Protein AF-A0A2K1KC56-F1 (afdb_monomer_lite)

Organism: Physcomitrium patens (NCBI:txid3218)

Sequence (144 aa):
MMARLNLDMQEIKSLWIWIIEACGFIEFYLYDIFIETTKHRSDCIEFHKIDIKSNTCLEDFIKVFDLIIKLVVIDMLSDYNTCPLNIIYNNFVDALLSYLYSMKNNETPCICDLIYKQRWSYACTKQLIERLIFVSKLENKIEI

Structure (mmCIF, N/CA/C/O backbone):
data_AF-A0A2K1KC56-F1
#
_entry.id   AF-A0A2K1KC56-F1
#
loop_
_atom_site.group_PDB
_atom_site.id
_atom_site.type_symbol
_atom_site.label_atom_id
_atom_site.label_alt_id
_atom_site.label_comp_id
_atom_site.label_asym_id
_atom_site.label_entity_id
_atom_site.label_seq_id
_atom_site.pdbx_PDB_ins_code
_atom_site.Cartn_x
_atom_site.Cartn_y
_atom_site.Cartn_z
_atom_site.occupancy
_atom_site.B_iso_or_equiv
_atom_site.auth_seq_id
_atom_site.auth_comp_id
_atom_site.auth_asym_id
_atom_site.auth_atom_id
_atom_site.pdbx_PDB_model_num
ATOM 1 N N . MET A 1 1 ? -2.208 -4.250 33.684 1.00 51.41 1 MET A N 1
ATOM 2 C CA . MET A 1 1 ? -1.776 -4.058 32.283 1.00 51.41 1 MET A CA 1
ATOM 3 C C . MET A 1 1 ? -2.091 -2.613 31.924 1.00 51.41 1 MET A C 1
ATOM 5 O O . MET A 1 1 ? -3.256 -2.253 32.012 1.00 51.41 1 MET A O 1
ATOM 9 N N . MET A 1 2 ? -1.088 -1.761 31.681 1.00 55.22 2 MET A N 1
ATOM 10 C CA . MET A 1 2 ? -1.330 -0.347 31.342 1.00 55.22 2 MET A CA 1
ATOM 11 C C . MET A 1 2 ? -2.056 -0.254 29.993 1.00 55.22 2 MET A C 1
ATOM 13 O O . MET A 1 2 ? -1.710 -0.980 29.060 1.00 55.22 2 MET A O 1
ATOM 17 N N . ALA A 1 3 ? -3.072 0.605 29.897 1.00 65.69 3 ALA A N 1
ATOM 18 C CA . ALA A 1 3 ? -3.744 0.876 28.632 1.00 65.69 3 ALA A CA 1
ATOM 19 C C . ALA A 1 3 ? -2.736 1.507 27.658 1.00 65.69 3 ALA A C 1
ATOM 21 O O . ALA A 1 3 ? -2.066 2.477 28.010 1.00 65.69 3 ALA A O 1
ATOM 22 N N . ARG A 1 4 ? -2.594 0.940 26.451 1.00 70.88 4 ARG A N 1
ATOM 23 C CA . ARG A 1 4 ? -1.811 1.573 25.381 1.00 70.88 4 ARG A CA 1
ATOM 24 C C . ARG A 1 4 ? -2.626 2.741 24.830 1.00 70.88 4 ARG A C 1
ATOM 26 O O . ARG A 1 4 ? -3.741 2.529 24.347 1.00 70.88 4 ARG A O 1
ATOM 33 N N . LEU A 1 5 ? -2.068 3.940 24.950 1.00 82.31 5 LEU A N 1
ATOM 34 C CA . LEU A 1 5 ? -2.664 5.181 24.473 1.00 82.31 5 LEU A CA 1
ATOM 35 C C . LEU A 1 5 ? -2.004 5.607 23.156 1.00 82.31 5 LEU A C 1
ATOM 37 O O . LEU A 1 5 ? -0.831 5.304 22.931 1.00 82.31 5 LEU A O 1
ATOM 41 N N . ASN A 1 6 ? -2.755 6.284 22.291 1.00 84.50 6 ASN A N 1
ATOM 42 C CA . ASN A 1 6 ? -2.217 6.958 21.113 1.00 84.50 6 ASN A CA 1
ATOM 43 C C . ASN A 1 6 ? -1.474 8.251 21.519 1.00 84.50 6 ASN A C 1
ATOM 45 O O . ASN A 1 6 ? -1.386 8.590 22.701 1.00 84.50 6 ASN A O 1
ATOM 49 N N . LEU A 1 7 ? -0.937 8.980 20.534 1.00 85.56 7 LEU A N 1
ATOM 50 C CA . LEU A 1 7 ? -0.243 10.255 20.769 1.00 85.56 7 LEU A CA 1
ATOM 51 C C . LEU A 1 7 ? -1.153 11.326 21.402 1.00 85.56 7 LEU A C 1
ATOM 53 O O . LEU A 1 7 ? -0.658 12.189 22.123 1.00 85.56 7 LEU A O 1
ATOM 57 N N . ASP A 1 8 ? -2.469 11.214 21.215 1.00 89.06 8 ASP A N 1
ATOM 58 C CA . ASP A 1 8 ? -3.486 12.095 21.802 1.00 89.06 8 ASP A CA 1
ATOM 59 C C . ASP A 1 8 ? -3.967 11.630 23.187 1.00 89.06 8 ASP A C 1
ATOM 61 O O . ASP A 1 8 ? -4.971 12.124 23.702 1.00 89.06 8 ASP A O 1
ATOM 65 N N . MET A 1 9 ? -3.271 10.669 23.805 1.00 85.44 9 MET A N 1
ATOM 66 C CA . MET A 1 9 ? -3.589 10.113 25.126 1.00 85.44 9 MET A CA 1
ATOM 67 C C . MET A 1 9 ? -4.954 9.400 25.204 1.00 85.44 9 MET A C 1
ATOM 69 O O . MET A 1 9 ? -5.491 9.190 26.292 1.00 85.44 9 MET A O 1
ATOM 73 N N . GLN A 1 10 ? -5.511 8.988 24.065 1.00 86.38 10 GLN A N 1
ATOM 74 C CA . GLN A 1 10 ? -6.732 8.191 23.960 1.00 86.38 10 GLN A CA 1
ATOM 75 C C . GLN A 1 10 ? -6.408 6.703 23.847 1.00 86.38 10 GLN A C 1
ATOM 77 O O . GLN A 1 10 ? -5.375 6.311 23.307 1.00 86.38 10 GLN A O 1
ATOM 82 N N . GLU A 1 11 ? -7.297 5.843 24.337 1.00 85.31 11 GLU A N 1
ATOM 83 C CA . GLU A 1 11 ? -7.092 4.399 24.245 1.00 85.31 11 GLU A CA 1
ATOM 84 C C . GLU A 1 11 ? -7.147 3.909 22.791 1.00 85.31 11 GLU A C 1
ATOM 86 O O . GLU A 1 11 ? -8.088 4.202 22.052 1.00 85.31 11 GLU A O 1
ATOM 91 N N . ILE A 1 12 ? -6.143 3.122 22.388 1.00 80.69 12 ILE A N 1
ATOM 92 C CA . ILE A 1 12 ? -6.082 2.547 21.041 1.00 80.69 12 ILE A CA 1
ATOM 93 C C . ILE A 1 12 ? -7.127 1.433 20.921 1.00 80.69 12 ILE A C 1
ATOM 95 O O . ILE A 1 12 ? -7.051 0.415 21.625 1.00 80.69 12 ILE A O 1
ATOM 99 N N . LYS A 1 13 ? -8.089 1.623 20.011 1.00 81.12 13 LYS A N 1
ATOM 100 C CA . LYS A 1 13 ? -9.077 0.608 19.626 1.00 81.12 13 LYS A CA 1
ATOM 101 C C . LYS A 1 13 ? -8.433 -0.457 18.738 1.00 81.12 13 LYS A C 1
ATOM 103 O O . LYS A 1 13 ? -7.562 -0.150 17.929 1.00 81.12 13 LYS A O 1
ATOM 108 N N . SER A 1 14 ? -8.879 -1.704 18.883 1.00 81.06 14 SER A N 1
ATOM 109 C CA . SER A 1 14 ? -8.515 -2.757 17.933 1.00 81.06 14 SER A CA 1
ATOM 110 C C . SER A 1 14 ? -9.273 -2.530 16.626 1.00 81.06 14 SER A C 1
ATOM 112 O O . SER A 1 14 ? -10.482 -2.325 16.656 1.00 81.06 14 SER A O 1
ATOM 114 N N . LEU A 1 15 ? -8.542 -2.557 15.521 1.00 81.75 15 LEU A N 1
ATOM 115 C CA . LEU A 1 15 ? -9.006 -2.412 14.143 1.00 81.75 15 LEU A CA 1
ATOM 116 C C . LEU A 1 15 ? -8.795 -3.729 13.395 1.00 81.75 15 LEU A C 1
ATOM 118 O O . LEU A 1 15 ? -7.817 -4.435 13.673 1.00 81.75 15 LEU A O 1
ATOM 122 N N . TRP A 1 16 ? -9.678 -4.019 12.443 1.00 82.12 16 TRP A N 1
ATOM 123 C CA . TRP A 1 16 ? -9.498 -5.059 11.432 1.00 82.12 16 TRP A CA 1
ATOM 124 C C . TRP A 1 16 ? -8.683 -4.486 10.276 1.00 82.12 16 TRP A C 1
ATOM 126 O O . TRP A 1 16 ? -9.134 -3.574 9.583 1.00 82.12 16 TRP A O 1
ATOM 136 N N . ILE A 1 17 ? -7.459 -4.987 10.101 1.00 81.38 17 ILE A N 1
ATOM 137 C CA . ILE A 1 17 ? -6.486 -4.418 9.165 1.00 81.38 17 ILE A CA 1
ATOM 138 C C . ILE A 1 17 ? -6.273 -5.389 8.011 1.00 81.38 17 ILE A C 1
ATOM 140 O O . ILE A 1 17 ? -5.902 -6.542 8.227 1.00 81.38 17 ILE A O 1
ATOM 144 N N . TRP A 1 18 ? -6.427 -4.900 6.784 1.00 82.06 18 TRP A N 1
ATOM 145 C CA . TRP A 1 18 ? -6.048 -5.643 5.591 1.00 82.06 18 TRP A CA 1
ATOM 146 C C . TRP A 1 18 ? -4.760 -5.088 4.989 1.00 82.06 18 TRP A C 1
ATOM 148 O O . TRP A 1 18 ? -4.704 -3.932 4.569 1.00 82.06 18 TRP A O 1
ATOM 158 N N . ILE A 1 19 ? -3.722 -5.926 4.932 1.00 78.94 19 ILE A N 1
ATOM 159 C CA . ILE A 1 19 ? -2.463 -5.609 4.255 1.00 78.94 19 ILE A CA 1
ATOM 160 C C . ILE A 1 19 ? -2.507 -6.219 2.855 1.00 78.94 19 ILE A C 1
ATOM 162 O O . ILE A 1 19 ? -2.550 -7.438 2.676 1.00 78.94 19 ILE A O 1
ATOM 166 N N . ILE A 1 20 ? -2.505 -5.353 1.853 1.00 77.25 20 ILE A N 1
ATOM 167 C CA . ILE A 1 20 ? -2.438 -5.731 0.449 1.00 77.25 20 ILE A CA 1
ATOM 168 C C . ILE A 1 20 ? -0.986 -6.076 0.099 1.00 77.25 20 ILE A C 1
ATOM 170 O O . ILE A 1 20 ? -0.070 -5.372 0.504 1.00 77.25 20 ILE A O 1
ATOM 174 N N . GLU A 1 21 ? -0.803 -7.161 -0.663 1.00 74.94 21 GLU A N 1
ATOM 175 C CA . GLU A 1 21 ? 0.511 -7.679 -1.080 1.00 74.94 21 GLU A CA 1
ATOM 176 C C . GLU A 1 21 ? 1.430 -8.104 0.087 1.00 74.94 21 GLU A C 1
ATOM 178 O O . GLU A 1 21 ? 2.648 -8.098 -0.050 1.00 74.94 21 GLU A O 1
ATOM 183 N N . ALA A 1 22 ? 0.844 -8.589 1.193 1.00 71.62 22 ALA A N 1
ATOM 184 C CA . ALA A 1 22 ? 1.486 -8.919 2.479 1.00 71.62 22 ALA A CA 1
ATOM 185 C C . ALA A 1 22 ? 2.673 -9.925 2.480 1.00 71.62 22 ALA A C 1
ATOM 187 O O . ALA A 1 22 ? 3.144 -10.320 3.545 1.00 71.62 22 ALA A O 1
ATOM 188 N N . CYS A 1 23 ? 3.147 -10.392 1.323 1.00 74.25 23 CYS A N 1
ATOM 189 C CA . CYS A 1 23 ? 4.257 -11.344 1.205 1.00 74.25 23 CYS A CA 1
ATOM 190 C C . CYS A 1 23 ? 5.625 -10.682 0.968 1.00 74.25 23 CYS A C 1
ATOM 192 O O . CYS A 1 23 ? 6.612 -11.395 0.775 1.00 74.25 23 CYS A O 1
ATOM 194 N N . GLY A 1 24 ? 5.695 -9.351 0.927 1.00 74.56 24 GLY A N 1
ATOM 195 C CA . GLY A 1 24 ? 6.955 -8.628 0.795 1.00 74.56 24 GLY A CA 1
ATOM 196 C C . GLY A 1 24 ? 7.734 -8.498 2.113 1.00 74.56 24 GLY A C 1
ATOM 197 O O . GLY A 1 24 ? 7.329 -8.964 3.181 1.00 74.56 24 GLY A O 1
ATOM 198 N N . PHE A 1 25 ? 8.917 -7.889 2.020 1.00 80.31 25 PHE A N 1
ATOM 199 C CA . PHE A 1 25 ? 9.852 -7.760 3.141 1.00 80.31 25 PHE A CA 1
ATOM 200 C C . PHE A 1 25 ? 9.356 -6.792 4.227 1.00 80.31 25 PHE A C 1
ATOM 202 O O . PHE A 1 25 ? 9.520 -7.063 5.416 1.00 80.31 25 PHE A O 1
ATOM 209 N N . ILE A 1 26 ? 8.760 -5.665 3.827 1.00 80.50 26 ILE A N 1
ATOM 210 C CA . ILE A 1 26 ? 8.274 -4.632 4.755 1.00 80.50 26 ILE A CA 1
ATOM 211 C C . ILE A 1 26 ? 7.021 -5.138 5.465 1.00 80.50 26 ILE A C 1
ATOM 213 O O . ILE A 1 26 ? 6.866 -4.965 6.667 1.00 80.50 26 ILE A O 1
ATOM 217 N N . GLU A 1 27 ? 6.164 -5.807 4.712 1.00 81.00 27 GLU A N 1
ATOM 218 C CA . GLU A 1 27 ? 4.899 -6.396 5.105 1.00 81.00 27 GLU A CA 1
ATOM 219 C C . GLU A 1 27 ? 5.096 -7.415 6.229 1.00 81.00 27 GLU A C 1
ATOM 221 O O . GLU A 1 27 ? 4.384 -7.374 7.230 1.00 81.00 27 GLU A O 1
ATOM 226 N N . PHE A 1 28 ? 6.101 -8.286 6.091 1.00 80.38 28 PHE A N 1
ATOM 227 C CA . PHE A 1 28 ? 6.444 -9.278 7.107 1.00 80.38 28 PHE A CA 1
ATOM 228 C C . PHE A 1 28 ? 6.915 -8.615 8.408 1.00 80.38 28 PHE A C 1
ATOM 230 O O . PHE A 1 28 ? 6.470 -8.974 9.494 1.00 80.38 28 PHE A O 1
ATOM 237 N N . TYR A 1 29 ? 7.760 -7.587 8.306 1.00 83.19 29 TYR A N 1
ATOM 238 C CA . TYR A 1 29 ? 8.232 -6.860 9.484 1.00 83.19 29 TYR A CA 1
ATOM 239 C C . TYR A 1 29 ? 7.118 -6.041 10.153 1.00 83.19 29 TYR A C 1
ATOM 241 O O . TYR A 1 29 ? 7.025 -5.975 11.378 1.00 83.19 29 TYR A O 1
ATOM 249 N N . LEU A 1 30 ? 6.241 -5.431 9.353 1.00 81.88 30 LEU A N 1
ATOM 250 C CA . LEU A 1 30 ? 5.079 -4.694 9.835 1.00 81.88 30 LEU A CA 1
ATOM 251 C C . LEU A 1 30 ? 4.102 -5.630 10.561 1.00 81.88 30 LEU A C 1
ATOM 253 O O . LEU A 1 30 ? 3.555 -5.261 11.598 1.00 81.88 30 LEU A O 1
ATOM 257 N N . TYR A 1 31 ? 3.926 -6.849 10.050 1.00 80.81 31 TYR A N 1
ATOM 258 C CA . TYR A 1 31 ? 3.143 -7.898 10.694 1.00 80.81 31 TYR A CA 1
ATOM 259 C C . TYR A 1 31 ? 3.709 -8.281 12.068 1.00 80.81 31 TYR A C 1
ATOM 261 O O . TYR A 1 31 ? 2.962 -8.281 13.050 1.00 80.81 31 TYR A O 1
ATOM 269 N N . ASP A 1 32 ? 5.020 -8.519 12.164 1.00 82.25 32 ASP A N 1
ATOM 270 C CA . ASP A 1 32 ? 5.680 -8.826 13.439 1.00 82.25 32 ASP A CA 1
ATOM 271 C C . ASP A 1 32 ? 5.478 -7.687 14.451 1.00 82.25 32 ASP A C 1
ATOM 273 O O . ASP A 1 32 ? 5.072 -7.918 15.592 1.00 82.25 32 ASP A O 1
ATOM 277 N N . ILE A 1 33 ? 5.645 -6.432 14.013 1.00 82.81 33 ILE A N 1
ATOM 278 C CA . ILE A 1 33 ? 5.378 -5.254 14.849 1.00 82.81 33 ILE A CA 1
ATOM 279 C C . ILE A 1 33 ? 3.923 -5.230 15.317 1.00 82.81 33 ILE A C 1
ATOM 281 O O . ILE A 1 33 ? 3.676 -4.978 16.500 1.00 82.81 33 ILE A O 1
ATOM 285 N N . PHE A 1 34 ? 2.950 -5.469 14.434 1.00 81.31 34 PHE A N 1
ATOM 286 C CA . PHE A 1 34 ? 1.540 -5.455 14.820 1.00 81.31 34 PHE A CA 1
ATOM 287 C C . PHE A 1 34 ? 1.251 -6.493 15.906 1.00 81.31 34 PHE A C 1
ATOM 289 O O . PHE A 1 34 ? 0.648 -6.146 16.924 1.00 81.31 34 PHE A O 1
ATOM 296 N N . ILE A 1 35 ? 1.745 -7.719 15.754 1.00 78.44 35 ILE A N 1
ATOM 297 C CA . ILE A 1 35 ? 1.495 -8.793 16.720 1.00 78.44 35 ILE A CA 1
ATOM 298 C C . ILE A 1 35 ? 2.215 -8.558 18.048 1.00 78.44 35 ILE A C 1
ATOM 300 O O . ILE A 1 35 ? 1.618 -8.737 19.111 1.00 78.44 35 ILE A O 1
ATOM 304 N N . GLU A 1 36 ? 3.484 -8.155 18.016 1.00 80.38 36 GLU A N 1
ATOM 305 C CA . GLU A 1 36 ? 4.290 -8.013 19.232 1.00 80.38 36 GLU A CA 1
ATOM 306 C C . GLU A 1 36 ? 3.963 -6.733 20.007 1.00 80.38 36 GLU A C 1
ATOM 308 O O . GLU A 1 36 ? 4.012 -6.692 21.243 1.00 80.38 36 GLU A O 1
ATOM 313 N N . THR A 1 37 ? 3.645 -5.654 19.288 1.00 78.81 37 THR A N 1
ATOM 314 C CA . THR A 1 37 ? 3.612 -4.309 19.869 1.00 78.81 37 THR A CA 1
ATOM 315 C C . THR A 1 37 ? 2.228 -3.679 19.907 1.00 78.81 37 THR A C 1
ATOM 317 O O . THR A 1 37 ? 2.069 -2.648 20.555 1.00 78.81 37 THR A O 1
ATOM 320 N N . THR A 1 38 ? 1.196 -4.259 19.300 1.00 76.06 38 THR A N 1
ATOM 321 C CA . THR A 1 38 ? -0.137 -3.636 19.301 1.00 76.06 38 THR A CA 1
ATOM 322 C C . THR A 1 38 ? -1.206 -4.521 19.933 1.00 76.06 38 THR A C 1
ATOM 324 O O . THR A 1 38 ? -0.975 -5.672 20.287 1.00 76.06 38 THR A O 1
ATOM 327 N N . LYS A 1 39 ? -2.395 -3.946 20.161 1.00 70.00 39 LYS A N 1
ATOM 328 C CA . LYS A 1 39 ? -3.571 -4.705 20.615 1.00 70.00 39 LYS A CA 1
ATOM 329 C C . LYS A 1 39 ? -4.277 -5.439 19.462 1.00 70.00 39 LYS A C 1
ATOM 331 O O . LYS A 1 39 ? -5.198 -6.205 19.745 1.00 70.00 39 LYS A O 1
ATOM 336 N N . HIS A 1 40 ? -3.874 -5.203 18.210 1.00 71.62 40 HIS A N 1
ATOM 337 C CA . HIS A 1 40 ? -4.397 -5.887 17.030 1.00 71.62 40 HIS A CA 1
ATOM 338 C C . HIS A 1 40 ? -3.911 -7.345 17.085 1.00 71.62 4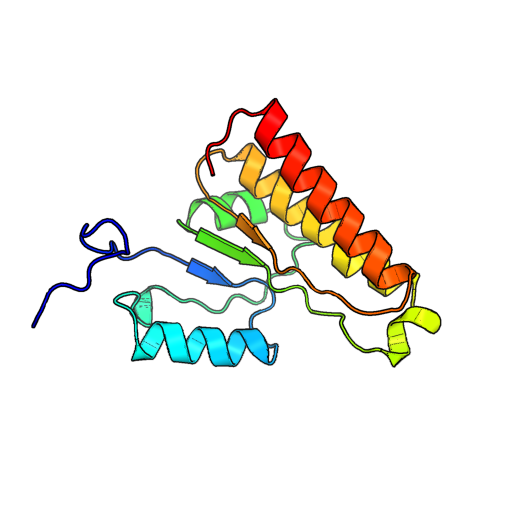0 HIS A C 1
ATOM 340 O O . HIS A 1 40 ? -2.777 -7.647 16.727 1.00 71.62 40 HIS A O 1
ATOM 346 N N . ARG A 1 41 ? -4.723 -8.236 17.674 1.00 58.53 41 ARG A N 1
ATOM 347 C CA . ARG A 1 41 ? -4.391 -9.663 17.835 1.00 58.53 41 ARG A CA 1
ATOM 348 C C . ARG A 1 41 ? -4.305 -10.361 16.476 1.00 58.53 41 ARG A C 1
ATOM 350 O O . ARG A 1 41 ? -4.892 -9.893 15.506 1.00 58.53 41 ARG A O 1
ATOM 357 N N . SER A 1 42 ? -3.655 -11.528 16.457 1.00 57.53 42 SER A N 1
ATOM 358 C CA . SER A 1 42 ? -3.610 -12.468 15.321 1.00 57.53 42 SER A CA 1
ATOM 359 C C . SER A 1 42 ? -4.975 -12.715 14.676 1.00 57.53 42 SER A C 1
ATOM 361 O O . SER A 1 42 ? -5.060 -12.905 13.473 1.00 57.53 42 SER A O 1
ATOM 363 N N . ASP A 1 43 ? -6.041 -12.669 15.474 1.00 57.69 43 ASP A N 1
ATOM 364 C CA . ASP A 1 43 ? -7.414 -12.937 15.042 1.00 57.69 43 ASP A CA 1
ATOM 365 C C . ASP A 1 43 ? -7.995 -11.801 14.171 1.00 57.69 43 ASP A C 1
ATOM 367 O O . ASP A 1 43 ? -9.034 -11.980 13.547 1.00 57.69 43 ASP A O 1
ATOM 371 N N . CYS A 1 44 ? -7.340 -10.633 14.134 1.00 59.56 44 CYS A N 1
ATOM 372 C CA . CYS A 1 44 ? -7.722 -9.471 13.323 1.00 59.56 44 CYS A CA 1
ATOM 373 C C . CYS A 1 44 ? -6.934 -9.366 12.005 1.00 59.56 44 CYS A C 1
ATOM 375 O O . CYS A 1 44 ? -7.109 -8.384 11.279 1.00 59.56 44 CYS A O 1
ATOM 377 N N . ILE A 1 45 ? -6.022 -10.308 11.730 1.00 63.00 45 ILE A N 1
ATOM 378 C CA . ILE A 1 45 ? -5.149 -10.281 10.555 1.00 63.00 45 ILE A CA 1
ATOM 379 C C . ILE A 1 45 ? -5.321 -11.588 9.790 1.00 63.00 45 ILE A C 1
ATOM 381 O O . ILE A 1 45 ? -4.883 -12.651 10.226 1.00 63.00 45 ILE A O 1
ATOM 385 N N . GLU A 1 46 ? -5.937 -11.496 8.617 1.00 65.81 46 GLU A N 1
ATOM 386 C CA . GLU A 1 46 ? -6.167 -12.641 7.745 1.00 65.81 46 GLU A CA 1
ATOM 387 C C . GLU A 1 46 ? -5.372 -12.512 6.443 1.00 65.81 46 GLU A C 1
ATOM 389 O O . GLU A 1 46 ? -5.312 -11.447 5.822 1.00 65.81 46 GLU A O 1
ATOM 394 N N . PHE A 1 47 ? -4.781 -13.624 6.001 1.00 67.44 47 PHE A N 1
ATOM 395 C CA . PHE A 1 47 ? -4.063 -13.689 4.732 1.00 67.44 47 PHE A CA 1
ATOM 396 C C . PHE A 1 47 ? -4.993 -14.152 3.621 1.00 67.44 47 PHE A C 1
ATOM 398 O O . PHE A 1 47 ? -5.442 -15.298 3.593 1.00 67.44 47 PHE A O 1
ATOM 405 N N . HIS A 1 48 ? -5.218 -13.265 2.659 1.00 69.56 48 HIS A N 1
ATOM 406 C CA . HIS A 1 48 ? -6.093 -13.525 1.527 1.00 69.56 48 HIS A CA 1
ATOM 407 C C . HIS A 1 48 ? -5.314 -13.434 0.223 1.00 69.56 48 HIS A C 1
ATOM 409 O O . HIS A 1 48 ? -4.753 -12.392 -0.116 1.00 69.56 48 HIS A O 1
ATOM 415 N N . LYS A 1 49 ? -5.287 -14.531 -0.542 1.00 70.00 49 LYS A N 1
ATOM 416 C CA . LYS A 1 49 ? -4.719 -14.534 -1.894 1.00 70.00 49 LYS A CA 1
ATOM 417 C C . LYS A 1 49 ? -5.760 -13.995 -2.874 1.00 70.00 49 LYS A C 1
ATOM 419 O O . LYS A 1 49 ? -6.514 -14.763 -3.465 1.00 70.00 49 LYS A O 1
ATOM 424 N N . ILE A 1 50 ? -5.795 -12.676 -3.025 1.00 74.12 50 ILE A N 1
ATOM 425 C CA . ILE A 1 50 ? -6.760 -11.968 -3.871 1.00 74.12 50 ILE A CA 1
ATOM 426 C C . ILE A 1 50 ? -6.016 -11.226 -4.979 1.00 74.12 50 ILE A C 1
ATOM 428 O O . ILE A 1 50 ? -5.054 -10.507 -4.720 1.00 74.12 50 ILE A O 1
ATOM 432 N N . ASP A 1 51 ? -6.484 -11.386 -6.217 1.00 74.00 51 ASP A N 1
ATOM 433 C CA . ASP A 1 51 ? -6.062 -10.542 -7.334 1.00 74.00 51 ASP A CA 1
ATOM 434 C C . ASP A 1 51 ? -6.958 -9.301 -7.407 1.00 74.00 51 ASP A C 1
ATOM 436 O O . ASP A 1 51 ? -8.151 -9.392 -7.701 1.00 74.00 51 ASP A O 1
ATOM 440 N N . ILE A 1 52 ? -6.372 -8.139 -7.141 1.00 72.38 52 ILE A N 1
ATOM 441 C CA . ILE A 1 52 ? -7.067 -6.849 -7.083 1.00 72.38 52 ILE A CA 1
ATOM 442 C C . ILE A 1 52 ? -7.592 -6.437 -8.466 1.00 72.38 52 ILE A C 1
ATOM 444 O O . ILE A 1 52 ? -8.576 -5.707 -8.559 1.00 72.38 52 ILE A O 1
ATOM 448 N N . LYS A 1 53 ? -6.970 -6.920 -9.551 1.00 72.50 53 LYS A N 1
ATOM 449 C CA . LYS A 1 53 ? -7.313 -6.525 -10.926 1.00 72.50 53 LYS A CA 1
ATOM 450 C C . LYS A 1 53 ? -8.605 -7.160 -11.420 1.00 72.50 53 LYS A C 1
ATOM 452 O O . LYS A 1 53 ? -9.317 -6.560 -12.218 1.00 72.50 53 LYS A O 1
ATOM 457 N N . SER A 1 54 ? -8.875 -8.388 -10.989 1.00 72.06 54 SER A N 1
ATOM 458 C CA . SER A 1 54 ? -9.910 -9.241 -11.579 1.00 72.06 54 SER A CA 1
ATOM 459 C C . SER A 1 54 ? -11.052 -9.591 -10.623 1.00 72.06 54 SER A C 1
ATOM 461 O O . SER A 1 54 ? -12.071 -10.118 -11.068 1.00 72.06 54 SER A O 1
ATOM 463 N N . ASN A 1 55 ? -10.931 -9.287 -9.325 1.00 70.50 55 ASN A N 1
ATOM 464 C CA . ASN A 1 55 ? -11.951 -9.656 -8.347 1.00 70.50 55 ASN A CA 1
ATOM 465 C C . ASN A 1 55 ? -13.138 -8.690 -8.325 1.00 70.50 55 ASN A C 1
ATOM 467 O O . ASN A 1 55 ? -13.044 -7.565 -7.842 1.00 70.50 55 ASN A O 1
ATOM 471 N N . THR A 1 56 ? -14.302 -9.183 -8.750 1.00 73.88 56 THR A N 1
ATOM 472 C CA . THR A 1 56 ? -15.579 -8.456 -8.673 1.00 73.88 56 THR A CA 1
ATOM 473 C C . THR A 1 56 ? -16.078 -8.264 -7.239 1.00 73.88 56 THR A C 1
ATOM 475 O O . THR A 1 56 ? -16.859 -7.356 -6.989 1.00 73.88 56 THR A O 1
ATOM 478 N N . CYS A 1 57 ? -15.628 -9.095 -6.294 1.00 74.38 57 CYS A N 1
ATOM 479 C CA . CYS A 1 57 ? -16.042 -9.046 -4.886 1.00 74.38 57 CYS A CA 1
ATOM 480 C C . CYS A 1 57 ? -15.145 -8.148 -4.017 1.00 74.38 57 CYS A C 1
ATOM 482 O O . CYS A 1 57 ? -15.296 -8.127 -2.797 1.00 74.38 57 CYS A O 1
ATOM 484 N N . LEU A 1 58 ? -14.192 -7.427 -4.621 1.00 75.38 58 LEU A N 1
ATOM 485 C CA . LEU A 1 58 ? -13.224 -6.612 -3.885 1.00 75.38 58 LEU A CA 1
ATOM 486 C C . LEU A 1 58 ? -13.906 -5.505 -3.065 1.00 75.38 58 LEU A C 1
ATOM 488 O O . LEU A 1 58 ? -13.471 -5.212 -1.958 1.00 75.38 58 LEU A O 1
ATOM 492 N N . GLU A 1 59 ? -14.990 -4.917 -3.583 1.00 74.56 59 GLU A N 1
ATOM 493 C CA . GLU A 1 59 ? -15.743 -3.869 -2.878 1.00 74.56 59 GLU A CA 1
ATOM 494 C C . GLU A 1 59 ? -16.349 -4.366 -1.567 1.00 74.56 59 GLU A C 1
ATOM 496 O O . GLU A 1 59 ? -16.245 -3.684 -0.550 1.00 74.56 59 GLU A O 1
ATOM 501 N N . ASP A 1 60 ? -16.970 -5.544 -1.588 1.00 79.00 60 ASP A N 1
ATOM 502 C CA . ASP A 1 60 ? -17.581 -6.130 -0.395 1.00 79.00 60 ASP A CA 1
ATOM 503 C C . ASP A 1 60 ? -16.518 -6.603 0.590 1.00 79.00 60 ASP A C 1
ATOM 505 O O . ASP A 1 60 ? -16.707 -6.495 1.797 1.00 79.00 60 ASP A O 1
ATOM 509 N N . PHE A 1 61 ? -15.373 -7.049 0.075 1.00 78.38 61 PHE A N 1
ATOM 510 C CA . PHE A 1 61 ? -14.226 -7.431 0.883 1.00 78.38 61 PHE A CA 1
ATOM 511 C C . PHE A 1 61 ? -13.627 -6.233 1.634 1.00 78.38 61 PHE A C 1
ATOM 513 O O . PHE A 1 61 ? -13.365 -6.322 2.828 1.00 78.38 61 PHE A O 1
ATOM 520 N N . ILE A 1 62 ? -13.481 -5.087 0.961 1.00 78.50 62 ILE A N 1
ATOM 521 C CA . ILE A 1 62 ? -12.967 -3.838 1.544 1.00 78.50 62 ILE A CA 1
ATOM 522 C C . ILE A 1 62 ? -13.824 -3.365 2.721 1.00 78.50 62 ILE A C 1
ATOM 524 O O . ILE A 1 62 ? -13.272 -2.933 3.727 1.00 78.50 62 ILE A O 1
ATOM 528 N N . LYS A 1 63 ? -15.153 -3.492 2.630 1.00 80.12 63 LYS A N 1
ATOM 529 C CA . LYS A 1 63 ? -16.093 -3.045 3.678 1.00 80.12 63 LYS A CA 1
ATOM 530 C C . LYS A 1 63 ? -15.960 -3.795 5.003 1.00 80.12 63 LYS A C 1
ATOM 532 O O . LYS A 1 63 ? -16.481 -3.330 6.009 1.00 80.12 63 LYS A O 1
ATOM 537 N N . VAL A 1 64 ? -15.322 -4.963 5.008 1.00 82.56 64 VAL A N 1
ATOM 538 C CA . VAL A 1 64 ? -15.143 -5.766 6.227 1.00 82.56 64 V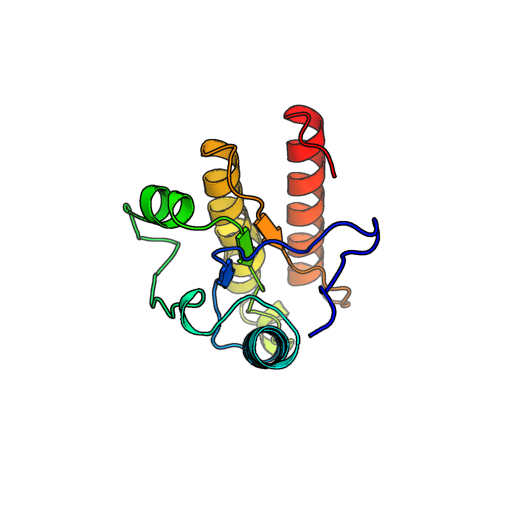AL A CA 1
ATOM 539 C C . VAL A 1 64 ? -14.040 -5.192 7.123 1.00 82.56 64 VAL A C 1
ATOM 541 O O . VAL A 1 64 ? -14.046 -5.442 8.326 1.00 82.56 64 VAL A O 1
ATOM 544 N N . PHE A 1 65 ? -13.100 -4.428 6.560 1.00 81.81 65 PHE A N 1
ATOM 545 C CA . PHE A 1 65 ? -11.902 -3.975 7.266 1.00 81.81 65 PHE A CA 1
ATOM 546 C C . PHE A 1 65 ? -11.983 -2.500 7.645 1.00 81.81 65 PHE A C 1
ATOM 548 O O . PHE A 1 65 ? -12.361 -1.665 6.834 1.00 81.81 65 PHE A O 1
ATOM 555 N N . ASP A 1 66 ? -11.533 -2.162 8.852 1.00 80.81 66 ASP A N 1
ATOM 556 C CA . ASP A 1 66 ? -11.478 -0.777 9.331 1.00 80.81 66 ASP A CA 1
ATOM 557 C C . ASP A 1 66 ? -10.300 0.006 8.731 1.00 80.81 66 ASP A C 1
ATOM 559 O O . ASP A 1 66 ? -10.311 1.234 8.705 1.00 80.81 66 ASP A O 1
ATOM 563 N N . LEU A 1 67 ? -9.243 -0.684 8.294 1.00 80.50 67 LEU A N 1
ATOM 564 C CA . LEU A 1 67 ? -8.039 -0.063 7.747 1.00 80.50 67 LEU A CA 1
ATOM 565 C C . LEU A 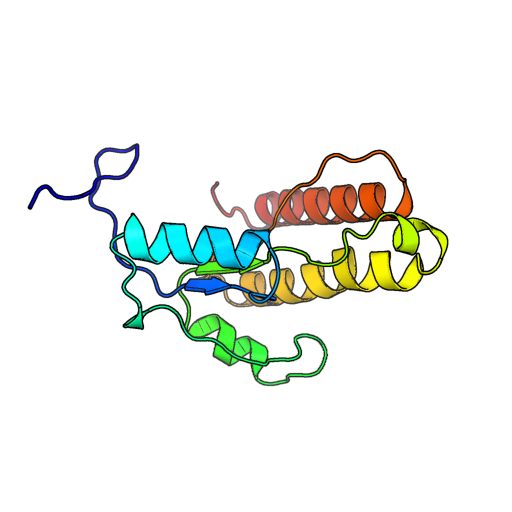1 67 ? -7.443 -0.925 6.640 1.00 80.50 67 LEU A C 1
ATOM 567 O O . LEU A 1 67 ? -7.224 -2.123 6.815 1.00 80.50 67 LEU A O 1
ATOM 571 N N . ILE A 1 68 ? -7.098 -0.287 5.525 1.00 81.12 68 ILE A N 1
ATOM 572 C CA . ILE A 1 68 ? -6.394 -0.932 4.420 1.00 81.12 68 ILE A CA 1
ATOM 573 C C . ILE A 1 68 ? -4.999 -0.333 4.304 1.00 81.12 68 ILE A C 1
ATOM 575 O O . ILE A 1 68 ? -4.829 0.882 4.207 1.00 81.12 68 ILE A O 1
ATOM 579 N N . ILE A 1 69 ? -3.992 -1.197 4.284 1.00 79.81 69 ILE A N 1
ATOM 580 C CA . ILE A 1 69 ? -2.597 -0.820 4.087 1.00 79.81 69 ILE A CA 1
ATOM 581 C C . ILE A 1 69 ? -2.145 -1.416 2.760 1.00 79.81 69 ILE A C 1
ATOM 583 O O . ILE A 1 69 ? -2.110 -2.633 2.593 1.00 79.81 69 ILE A O 1
ATOM 587 N N . LYS A 1 70 ? -1.797 -0.552 1.808 1.00 78.69 70 LYS A N 1
ATOM 588 C CA . LYS A 1 70 ? -1.209 -0.947 0.532 1.00 78.69 70 LYS A CA 1
ATOM 589 C C . LYS A 1 70 ? 0.270 -0.587 0.515 1.00 78.69 70 LYS A C 1
ATOM 591 O O . LYS A 1 70 ? 0.648 0.553 0.234 1.00 78.69 70 LYS A O 1
ATOM 596 N N . LEU A 1 71 ? 1.087 -1.593 0.793 1.00 72.81 71 LEU A N 1
ATOM 597 C CA . LEU A 1 71 ? 2.529 -1.559 0.599 1.00 72.81 71 LEU A CA 1
ATOM 598 C C . LEU A 1 71 ? 2.756 -1.967 -0.866 1.00 72.81 71 LEU A C 1
ATOM 600 O O . LEU A 1 71 ? 2.196 -2.952 -1.330 1.00 72.81 71 LEU A O 1
ATOM 604 N N . VAL A 1 72 ? 3.403 -1.116 -1.661 1.00 66.75 72 VAL A N 1
ATOM 605 C CA . VAL A 1 72 ? 3.455 -1.288 -3.125 1.00 66.75 72 VAL A CA 1
ATOM 606 C C . VAL A 1 72 ? 4.732 -2.029 -3.500 1.00 66.75 72 VAL A C 1
ATOM 608 O O . VAL A 1 72 ? 5.816 -1.558 -3.175 1.00 66.75 72 VAL A O 1
ATOM 611 N N . VAL A 1 73 ? 4.608 -3.152 -4.214 1.00 67.56 73 VAL A N 1
ATOM 612 C CA . VAL A 1 73 ? 5.648 -4.194 -4.189 1.00 67.56 73 VAL A CA 1
ATOM 613 C C . VAL A 1 73 ? 6.702 -4.171 -5.309 1.00 67.56 73 VAL A C 1
ATOM 615 O O . VAL A 1 73 ? 7.759 -4.783 -5.132 1.00 67.56 73 VAL A O 1
ATOM 618 N N . ILE A 1 74 ? 6.535 -3.467 -6.444 1.00 64.88 74 ILE A N 1
ATOM 619 C CA . ILE A 1 74 ? 7.609 -3.480 -7.470 1.00 64.88 74 ILE A CA 1
ATOM 620 C C . ILE A 1 74 ? 8.612 -2.343 -7.306 1.00 64.88 74 ILE A C 1
ATOM 622 O O . ILE A 1 74 ? 8.547 -1.329 -8.007 1.00 64.88 74 ILE A O 1
ATOM 626 N N . ASP A 1 75 ? 9.612 -2.631 -6.474 1.00 66.88 75 ASP A N 1
ATOM 627 C CA . ASP A 1 75 ? 10.756 -1.765 -6.180 1.00 66.88 75 ASP A CA 1
ATOM 628 C C . ASP A 1 75 ? 12.101 -2.330 -6.692 1.00 66.88 75 ASP A C 1
ATOM 630 O O . ASP A 1 75 ? 13.187 -1.846 -6.341 1.00 66.88 75 ASP A O 1
ATOM 634 N N . MET A 1 76 ? 12.076 -3.377 -7.530 1.00 76.75 76 MET A N 1
ATOM 635 C CA . MET A 1 76 ? 13.305 -3.916 -8.1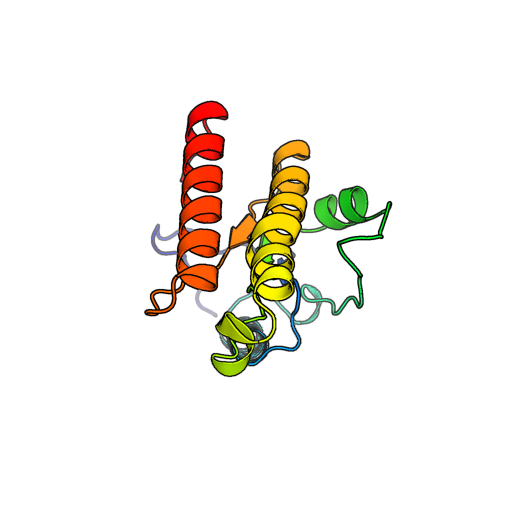17 1.00 76.75 76 MET A CA 1
ATOM 636 C C . MET A 1 76 ? 13.902 -2.929 -9.125 1.00 76.75 76 MET A C 1
ATOM 638 O O . MET A 1 76 ? 13.377 -2.704 -10.214 1.00 76.75 76 MET A O 1
ATOM 642 N N . LEU A 1 77 ? 15.069 -2.381 -8.778 1.00 75.44 77 LEU A N 1
ATOM 643 C CA . LEU A 1 77 ? 15.813 -1.404 -9.583 1.00 75.44 77 LEU A CA 1
ATOM 644 C C . LEU A 1 77 ? 16.120 -1.864 -11.017 1.00 75.44 77 LEU A C 1
ATOM 646 O O . LEU A 1 77 ? 16.261 -1.015 -11.906 1.00 75.44 77 LEU A O 1
ATOM 650 N N . SER A 1 78 ? 16.257 -3.174 -11.241 1.00 78.69 78 SER A N 1
ATOM 651 C CA . SER A 1 78 ? 16.425 -3.764 -12.575 1.00 78.69 78 SER A CA 1
ATOM 652 C C . SER A 1 78 ? 15.221 -3.477 -13.468 1.00 78.69 78 SER A C 1
ATOM 654 O O . SER A 1 78 ? 15.387 -3.084 -14.623 1.00 78.69 78 SER A O 1
ATOM 656 N N . ASP A 1 79 ? 14.026 -3.572 -12.895 1.00 80.44 79 ASP A N 1
ATOM 657 C CA . ASP A 1 79 ? 12.758 -3.625 -13.618 1.00 80.44 79 ASP A CA 1
ATOM 658 C C . ASP A 1 79 ? 12.266 -2.240 -14.032 1.00 80.44 79 ASP A C 1
ATOM 660 O O . ASP A 1 79 ? 11.472 -2.104 -14.962 1.00 80.44 79 ASP A O 1
ATOM 664 N N . TYR A 1 80 ? 12.826 -1.190 -13.426 1.00 78.38 80 TYR A N 1
ATOM 665 C CA . TYR A 1 80 ? 12.528 0.209 -13.746 1.00 78.38 80 TYR A CA 1
ATOM 666 C C . TYR A 1 80 ? 12.762 0.553 -15.217 1.00 78.38 80 TYR A C 1
ATOM 668 O O . TYR A 1 80 ? 12.046 1.393 -15.766 1.00 78.38 80 TYR A O 1
ATOM 676 N N . ASN A 1 81 ? 13.745 -0.103 -15.840 1.00 76.44 81 ASN A N 1
ATOM 677 C CA . ASN A 1 81 ? 14.132 0.130 -17.229 1.00 76.44 81 ASN A CA 1
ATOM 678 C C . ASN A 1 81 ? 13.808 -1.057 -18.139 1.00 76.44 81 ASN A C 1
ATOM 680 O O . ASN A 1 81 ? 13.573 -0.855 -19.326 1.00 76.44 81 ASN A O 1
ATOM 684 N N . THR A 1 82 ? 13.814 -2.282 -17.609 1.00 81.81 82 THR A N 1
ATOM 685 C CA . THR A 1 82 ? 13.544 -3.488 -18.403 1.00 81.81 82 THR A CA 1
ATOM 686 C C . THR A 1 82 ? 12.048 -3.772 -18.527 1.00 81.81 82 THR A C 1
ATOM 688 O O . THR A 1 82 ? 11.619 -4.294 -19.551 1.00 81.81 82 THR A O 1
ATOM 691 N N . CYS A 1 83 ? 11.245 -3.361 -17.541 1.00 83.38 83 CYS A N 1
ATOM 692 C CA . CYS A 1 83 ? 9.801 -3.584 -17.483 1.00 83.38 83 CYS A CA 1
ATOM 693 C C . CYS A 1 83 ? 9.021 -2.308 -17.078 1.00 83.38 83 CYS A C 1
ATOM 695 O O . CYS A 1 83 ? 8.153 -2.374 -16.204 1.00 83.38 83 CYS A O 1
ATOM 697 N N . PRO A 1 84 ? 9.261 -1.134 -17.700 1.00 78.88 84 PRO A N 1
ATOM 698 C CA . PRO A 1 84 ? 8.715 0.147 -17.237 1.00 78.88 84 PRO A CA 1
ATOM 699 C C . PRO A 1 84 ? 7.181 0.199 -17.242 1.00 78.88 84 PRO A C 1
ATOM 701 O O . PRO A 1 84 ? 6.588 0.826 -16.369 1.00 78.88 84 PRO A O 1
ATOM 704 N N . LEU A 1 85 ? 6.524 -0.488 -18.184 1.00 81.81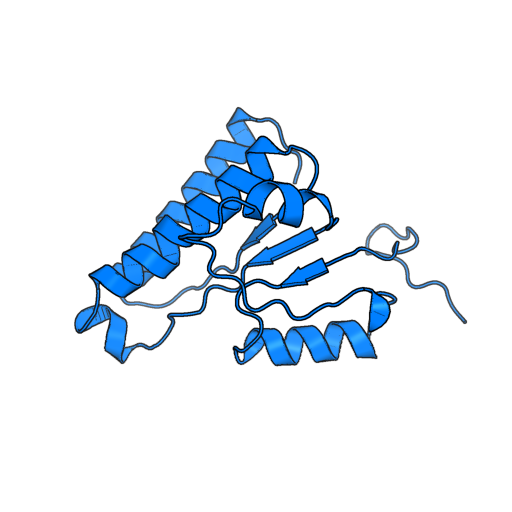 85 LEU A N 1
ATOM 705 C CA . LEU A 1 85 ? 5.063 -0.598 -18.198 1.00 81.81 85 LEU A CA 1
ATOM 706 C C . LEU A 1 85 ? 4.556 -1.343 -16.963 1.00 81.81 85 LEU A C 1
ATOM 708 O O . LEU A 1 85 ? 3.640 -0.866 -16.305 1.00 81.81 85 LEU A O 1
ATOM 712 N N . ASN A 1 86 ? 5.180 -2.469 -16.609 1.00 82.31 86 ASN A N 1
ATOM 713 C CA . ASN A 1 86 ? 4.802 -3.241 -15.427 1.00 82.31 86 ASN A CA 1
ATOM 714 C C . ASN A 1 86 ? 4.967 -2.408 -14.145 1.00 82.31 86 ASN A C 1
ATOM 716 O O . ASN A 1 86 ? 4.110 -2.444 -13.268 1.00 82.31 86 ASN A O 1
ATOM 720 N N . ILE A 1 87 ? 6.026 -1.593 -14.073 1.00 82.69 87 ILE A N 1
ATOM 721 C CA . ILE A 1 87 ? 6.238 -0.647 -12.971 1.00 82.69 87 ILE A CA 1
ATOM 722 C C . ILE A 1 87 ? 5.094 0.358 -12.877 1.00 82.69 87 ILE A C 1
ATOM 724 O O . ILE A 1 87 ? 4.529 0.511 -11.797 1.00 82.69 87 ILE A O 1
ATOM 728 N N . ILE A 1 88 ? 4.731 1.003 -13.988 1.00 80.50 88 ILE A N 1
ATOM 729 C CA . ILE A 1 88 ? 3.649 1.993 -14.018 1.00 80.50 88 ILE A CA 1
ATOM 730 C C . ILE A 1 88 ? 2.313 1.342 -13.642 1.00 80.50 88 ILE A C 1
ATOM 732 O O . ILE A 1 88 ? 1.603 1.871 -12.795 1.00 80.50 88 ILE A O 1
ATOM 736 N N . TYR A 1 89 ? 1.966 0.187 -14.215 1.00 80.88 89 TYR A N 1
ATOM 737 C CA . TYR A 1 89 ? 0.690 -0.471 -13.920 1.00 80.88 89 TYR A CA 1
ATOM 738 C C . TYR A 1 89 ? 0.568 -0.862 -12.443 1.00 80.88 89 TYR A C 1
ATOM 740 O O . TYR A 1 89 ? -0.421 -0.503 -11.808 1.00 80.88 89 TYR A O 1
ATOM 748 N N . ASN A 1 90 ? 1.584 -1.507 -11.867 1.00 77.44 90 ASN A N 1
ATOM 749 C CA . ASN A 1 90 ? 1.479 -1.996 -10.490 1.00 77.44 90 ASN A CA 1
ATOM 750 C C . ASN A 1 90 ? 1.603 -0.869 -9.454 1.00 77.44 90 ASN A C 1
ATOM 752 O O . ASN A 1 90 ? 0.917 -0.882 -8.435 1.00 77.44 90 ASN A O 1
ATOM 756 N N . ASN A 1 91 ? 2.428 0.149 -9.720 1.00 77.62 91 ASN A N 1
ATOM 757 C CA . ASN A 1 91 ? 2.612 1.251 -8.775 1.00 77.62 91 ASN A CA 1
ATOM 758 C C . ASN A 1 91 ? 1.575 2.377 -8.932 1.00 77.62 91 ASN A C 1
ATOM 760 O O . ASN A 1 91 ? 1.340 3.104 -7.968 1.00 77.62 91 ASN A O 1
ATOM 764 N N . PHE A 1 92 ? 0.973 2.547 -10.118 1.00 81.19 92 PHE A N 1
ATOM 765 C CA . PHE A 1 92 ? -0.029 3.586 -10.378 1.00 81.19 92 PHE A CA 1
ATOM 766 C C . PHE A 1 92 ? -1.439 3.017 -10.469 1.00 81.19 92 PHE A C 1
ATOM 768 O O . PHE A 1 92 ? -2.295 3.360 -9.663 1.00 81.19 92 PHE A O 1
ATOM 775 N N . VAL A 1 93 ? -1.693 2.174 -11.472 1.00 81.56 93 VAL A N 1
ATOM 776 C CA . VAL A 1 93 ? -3.050 1.768 -11.866 1.00 81.56 93 VAL A CA 1
ATOM 777 C C . VAL A 1 93 ? -3.680 0.897 -10.790 1.00 81.56 93 VAL A C 1
ATOM 779 O O . VAL A 1 93 ? -4.823 1.126 -10.404 1.00 81.56 93 VAL A O 1
ATOM 782 N N . ASP A 1 94 ? -2.918 -0.038 -10.232 1.00 80.75 94 ASP A N 1
ATOM 783 C CA . ASP A 1 94 ? -3.425 -0.890 -9.161 1.00 80.75 94 ASP A CA 1
ATOM 784 C C . ASP A 1 94 ? -3.616 -0.096 -7.869 1.00 80.75 94 ASP A C 1
ATOM 786 O O . ASP A 1 94 ? -4.563 -0.337 -7.120 1.00 80.75 94 ASP A O 1
ATOM 790 N N . ALA A 1 95 ? -2.712 0.839 -7.560 1.00 77.56 95 ALA A N 1
ATOM 791 C CA . ALA A 1 95 ? -2.836 1.713 -6.393 1.00 77.56 95 ALA A CA 1
ATOM 792 C C . ALA A 1 95 ? -4.070 2.616 -6.505 1.00 77.56 95 ALA A C 1
ATOM 794 O O . ALA A 1 95 ? -4.854 2.708 -5.563 1.00 77.56 95 ALA A O 1
ATOM 795 N N . LEU A 1 96 ? -4.285 3.190 -7.689 1.00 80.44 96 LEU A N 1
ATOM 796 C CA . LEU A 1 96 ? -5.474 3.949 -8.038 1.00 80.44 96 LEU A CA 1
ATOM 797 C C . LEU A 1 96 ? -6.743 3.119 -7.845 1.00 80.44 96 LEU A C 1
ATOM 799 O O . LEU A 1 96 ? -7.686 3.595 -7.224 1.00 80.44 96 LEU A O 1
ATOM 803 N N . LEU A 1 97 ? -6.766 1.886 -8.350 1.00 77.75 97 LEU A N 1
ATOM 804 C CA . LEU A 1 97 ? -7.931 1.014 -8.255 1.00 77.75 97 LEU A CA 1
ATOM 805 C C . LEU A 1 97 ? -8.297 0.728 -6.790 1.00 77.75 97 LEU A C 1
ATOM 807 O O . LEU A 1 97 ? -9.440 0.933 -6.391 1.00 77.75 97 LEU A O 1
ATOM 811 N N . SER A 1 98 ? -7.317 0.335 -5.967 1.00 73.44 98 SER A N 1
ATOM 812 C CA . SER A 1 98 ? -7.520 0.130 -4.524 1.00 73.44 98 SER A CA 1
ATOM 813 C C . SER A 1 98 ? -8.019 1.400 -3.826 1.00 73.44 98 SER A C 1
ATOM 815 O O . SER A 1 98 ? -8.941 1.339 -3.013 1.00 73.44 98 SER A O 1
ATOM 817 N N . TYR A 1 99 ? -7.444 2.554 -4.169 1.00 75.75 99 TYR A N 1
ATOM 818 C CA . TYR A 1 99 ? -7.824 3.838 -3.591 1.00 75.75 99 TYR A CA 1
ATOM 819 C C . TYR A 1 99 ? -9.251 4.255 -3.972 1.00 75.75 99 TYR A C 1
ATOM 821 O O . TYR A 1 99 ? -10.024 4.655 -3.107 1.00 75.75 99 TYR A O 1
ATOM 829 N N . LEU A 1 100 ? -9.636 4.113 -5.244 1.00 75.00 100 LEU A N 1
ATOM 830 C CA . LEU A 1 100 ? -10.988 4.418 -5.719 1.00 75.00 100 LEU A CA 1
ATOM 831 C C . LEU A 1 100 ? -12.046 3.560 -5.022 1.00 75.00 100 LEU A C 1
ATOM 833 O O . LEU A 1 100 ? -13.109 4.073 -4.676 1.00 75.00 100 LEU A O 1
ATOM 837 N N . TYR A 1 101 ? -11.755 2.280 -4.777 1.00 73.94 101 TYR A N 1
ATOM 838 C CA . TYR A 1 101 ? -12.671 1.417 -4.037 1.00 73.94 101 TYR A CA 1
ATOM 839 C C . TYR A 1 101 ? -12.822 1.836 -2.569 1.00 73.94 101 TYR A C 1
ATOM 841 O O . TYR A 1 101 ? -13.943 1.888 -2.068 1.00 73.94 101 TYR A O 1
ATOM 849 N N . SER A 1 102 ? -11.724 2.199 -1.897 1.00 71.31 102 SER A N 1
ATOM 850 C CA . SER A 1 102 ? -11.770 2.769 -0.540 1.00 71.31 102 SER A CA 1
ATOM 851 C C . SER A 1 102 ? -12.584 4.073 -0.505 1.00 71.31 102 SER A C 1
ATOM 853 O O . SER A 1 102 ? -13.458 4.227 0.346 1.00 71.31 102 SER A O 1
ATOM 855 N N . MET A 1 103 ? -12.385 4.970 -1.478 1.00 68.31 103 MET A N 1
ATOM 856 C CA . MET A 1 103 ? -13.131 6.232 -1.585 1.00 68.31 103 MET A CA 1
ATOM 857 C C . MET A 1 103 ? -14.622 6.027 -1.833 1.00 68.31 103 MET A C 1
ATOM 859 O O . MET A 1 103 ? -15.441 6.660 -1.179 1.00 68.31 103 MET A O 1
ATOM 863 N N . LYS A 1 104 ? -15.004 5.124 -2.740 1.00 67.62 104 LYS A N 1
ATOM 864 C CA . LYS A 1 104 ? -16.418 4.835 -3.022 1.00 67.62 104 LYS A CA 1
ATOM 865 C C . LYS A 1 104 ? -17.176 4.380 -1.768 1.00 67.62 104 LYS A C 1
ATOM 867 O O . LYS A 1 104 ? -18.373 4.636 -1.656 1.00 67.62 104 LYS A O 1
ATOM 872 N N . ASN A 1 105 ? -16.481 3.727 -0.839 1.00 61.97 105 ASN A N 1
ATOM 873 C CA . ASN A 1 105 ? -17.065 3.199 0.386 1.00 61.97 105 ASN A CA 1
ATOM 874 C C . ASN A 1 105 ? -17.069 4.199 1.559 1.00 61.97 105 ASN A C 1
ATOM 876 O O . ASN A 1 105 ? -17.730 3.905 2.543 1.00 61.97 105 ASN A O 1
ATOM 880 N N . ASN A 1 106 ? -16.392 5.357 1.476 1.00 60.06 106 ASN A N 1
ATOM 881 C CA . ASN A 1 106 ? -16.349 6.452 2.476 1.00 60.06 106 ASN A CA 1
ATOM 882 C C . ASN A 1 106 ? -16.004 6.095 3.945 1.00 60.06 106 ASN A C 1
ATOM 884 O O . ASN A 1 106 ? -15.904 6.998 4.771 1.00 60.06 106 ASN A O 1
ATOM 888 N N . GLU A 1 107 ? -15.806 4.823 4.287 1.00 59.56 107 GLU A N 1
ATOM 889 C CA . GLU A 1 107 ? -15.709 4.357 5.678 1.00 59.56 107 GLU A CA 1
ATOM 890 C C . GLU A 1 107 ? -14.310 3.837 6.038 1.00 59.56 107 GLU A C 1
ATOM 892 O O . GLU A 1 107 ? -13.909 3.895 7.197 1.00 59.56 107 GLU A O 1
ATOM 897 N N . THR A 1 108 ? -13.535 3.381 5.049 1.00 64.69 108 THR A N 1
ATOM 898 C CA . THR A 1 108 ? -12.294 2.628 5.286 1.00 64.69 108 THR A CA 1
ATOM 899 C C . THR A 1 108 ? -11.064 3.422 4.827 1.00 64.69 108 THR A C 1
ATOM 901 O O . THR A 1 108 ? -10.837 3.519 3.611 1.00 64.69 108 THR A O 1
ATOM 904 N N . PRO A 1 109 ? -10.255 4.005 5.735 1.00 71.50 109 PRO A N 1
ATOM 905 C CA . PRO A 1 109 ? -9.010 4.674 5.371 1.00 71.50 109 PRO A CA 1
ATOM 906 C C . PRO A 1 109 ? -8.035 3.724 4.660 1.00 71.50 109 PRO A C 1
ATOM 908 O O . PRO A 1 109 ? -7.876 2.563 5.034 1.00 71.50 109 PRO A O 1
ATOM 911 N N . CYS A 1 110 ? -7.356 4.245 3.635 1.00 70.62 110 CYS A N 1
ATOM 912 C CA . CYS A 1 110 ? -6.325 3.536 2.881 1.00 70.62 110 CYS A CA 1
ATOM 913 C C . CYS A 1 110 ? -4.978 4.257 3.035 1.00 70.62 110 CYS A C 1
ATOM 915 O O . CYS A 1 110 ? -4.857 5.435 2.683 1.00 70.62 110 CYS A O 1
ATOM 917 N N . ILE A 1 111 ? -3.962 3.552 3.539 1.00 73.06 111 ILE A N 1
ATOM 918 C CA . ILE A 1 111 ? -2.584 4.046 3.675 1.00 73.06 111 ILE A CA 1
ATOM 919 C C . ILE A 1 111 ? -1.745 3.466 2.535 1.00 73.06 111 ILE A C 1
ATOM 921 O O . ILE A 1 111 ? -1.778 2.262 2.290 1.00 73.06 111 ILE A O 1
ATOM 925 N N . CYS A 1 112 ? -1.011 4.324 1.827 1.00 65.69 112 CYS A N 1
ATOM 926 C CA . CYS A 1 112 ? -0.112 3.941 0.738 1.00 65.69 112 CYS A CA 1
ATOM 927 C C . CYS A 1 112 ? 1.317 4.387 1.057 1.00 65.69 112 CYS A C 1
ATOM 929 O O . CYS A 1 112 ? 1.522 5.527 1.478 1.00 65.69 112 CYS A O 1
ATOM 931 N N . ASP A 1 113 ? 2.294 3.521 0.799 1.00 60.47 113 ASP A N 1
ATOM 932 C CA . ASP A 1 113 ? 3.706 3.833 1.031 1.00 60.47 113 ASP A CA 1
ATOM 933 C C . ASP A 1 113 ? 4.302 4.830 0.026 1.00 60.47 113 ASP A C 1
ATOM 935 O O . ASP A 1 113 ? 4.073 4.751 -1.193 1.00 60.47 113 ASP A O 1
ATOM 939 N N . LEU A 1 114 ? 5.170 5.701 0.555 1.00 53.06 114 LEU A N 1
ATOM 940 C CA . LEU A 1 114 ? 5.941 6.719 -0.165 1.00 53.06 114 LEU A CA 1
ATOM 941 C C . LEU A 1 114 ? 7.408 6.290 -0.281 1.00 53.06 114 LEU A C 1
ATOM 943 O O . LEU A 1 114 ? 8.005 5.873 0.710 1.00 53.06 114 LEU A O 1
ATOM 947 N N . ILE A 1 115 ? 8.028 6.442 -1.459 1.00 55.62 115 ILE A N 1
ATOM 948 C CA . ILE A 1 115 ? 9.451 6.108 -1.656 1.00 55.62 115 ILE A CA 1
ATOM 949 C C . ILE A 1 115 ? 10.168 7.171 -2.490 1.00 55.62 115 ILE A C 1
ATOM 951 O O . ILE A 1 115 ? 9.713 7.582 -3.554 1.00 55.62 115 ILE A O 1
ATOM 955 N N . TYR A 1 116 ? 11.359 7.555 -2.025 1.00 45.75 116 TYR A N 1
ATOM 956 C CA . TYR A 1 116 ? 12.212 8.575 -2.631 1.00 45.75 116 TYR A CA 1
ATOM 957 C C . TYR A 1 116 ? 13.456 7.933 -3.279 1.00 45.75 116 TYR A C 1
ATOM 959 O O . TYR A 1 116 ? 14.509 7.839 -2.646 1.00 45.75 116 TYR A O 1
ATOM 967 N N . LYS A 1 117 ? 13.374 7.445 -4.532 1.00 45.94 117 LYS A N 1
ATOM 968 C CA . LYS A 1 117 ? 14.561 6.959 -5.283 1.00 45.94 117 LYS A CA 1
ATOM 969 C C . LYS A 1 117 ? 14.584 7.336 -6.777 1.00 45.94 117 LYS A C 1
ATOM 971 O O . LYS A 1 117 ? 13.565 7.527 -7.423 1.00 45.94 117 LYS A O 1
ATOM 976 N N . GLN A 1 118 ? 15.810 7.428 -7.306 1.00 49.03 118 GLN A N 1
ATOM 977 C CA . GLN A 1 118 ? 16.296 8.283 -8.408 1.00 49.03 118 GLN A CA 1
ATOM 978 C C . GLN A 1 118 ? 16.013 7.842 -9.872 1.00 49.03 118 GLN A C 1
ATOM 980 O O . GLN A 1 118 ? 16.691 8.325 -10.778 1.00 49.03 118 GLN A O 1
ATOM 985 N N . ARG A 1 119 ? 15.054 6.945 -10.165 1.00 66.50 119 ARG A N 1
ATOM 986 C CA . ARG A 1 119 ? 14.713 6.574 -11.565 1.00 66.50 119 ARG A CA 1
ATOM 987 C C . ARG A 1 119 ? 13.275 6.954 -11.925 1.00 66.50 119 ARG A C 1
ATOM 989 O O . ARG A 1 119 ? 12.339 6.642 -11.197 1.00 66.50 119 ARG A O 1
ATOM 996 N N . TRP A 1 120 ? 13.121 7.631 -13.065 1.00 71.69 120 TRP A N 1
ATOM 997 C CA . TRP A 1 120 ? 11.942 8.446 -13.371 1.00 71.69 120 TRP A CA 1
ATOM 998 C C . TRP A 1 120 ? 10.636 7.672 -13.577 1.00 71.69 120 TRP A C 1
ATOM 1000 O O . TRP A 1 120 ? 9.595 8.206 -13.222 1.00 71.69 120 TRP A O 1
ATOM 1010 N N . SER A 1 121 ? 10.649 6.442 -14.105 1.00 73.38 121 SER A N 1
ATOM 1011 C CA . SER A 1 121 ? 9.419 5.651 -14.322 1.00 73.38 121 SER A CA 1
ATOM 1012 C C . SER A 1 121 ? 8.700 5.344 -13.004 1.00 73.38 121 SER A C 1
ATOM 1014 O O . SER A 1 121 ? 7.510 5.624 -12.852 1.00 73.38 121 SER A O 1
ATOM 1016 N N . TYR A 1 122 ? 9.453 4.849 -12.024 1.00 76.50 122 TYR A N 1
ATOM 1017 C CA . TYR A 1 122 ? 8.981 4.603 -10.667 1.00 76.50 122 TYR A CA 1
ATOM 1018 C C . TYR A 1 122 ? 8.656 5.908 -9.924 1.00 76.50 122 TYR A C 1
ATOM 1020 O O . TYR A 1 122 ? 7.548 6.081 -9.421 1.00 76.50 122 TYR A O 1
ATOM 1028 N N . ALA A 1 123 ? 9.595 6.862 -9.911 1.00 76.06 123 ALA A N 1
ATOM 1029 C CA . ALA A 1 123 ? 9.437 8.114 -9.172 1.00 76.06 123 ALA A CA 1
ATOM 1030 C C . ALA A 1 123 ? 8.244 8.949 -9.668 1.00 76.06 123 ALA A C 1
ATOM 1032 O O . ALA A 1 123 ? 7.482 9.470 -8.860 1.00 76.06 123 ALA A O 1
ATOM 1033 N N . CYS A 1 124 ? 8.045 9.039 -10.988 1.00 81.56 124 CYS A N 1
ATOM 1034 C CA . CYS A 1 124 ? 6.907 9.744 -11.580 1.00 81.56 124 CYS A CA 1
ATOM 1035 C C . CYS A 1 124 ? 5.588 9.078 -11.186 1.00 81.56 124 CYS A C 1
ATOM 1037 O O . CYS A 1 124 ? 4.645 9.758 -10.790 1.00 81.56 124 CYS A O 1
ATOM 1039 N N . THR A 1 125 ? 5.543 7.746 -11.230 1.00 81.69 125 THR A N 1
ATOM 1040 C CA . THR A 1 125 ? 4.365 6.980 -10.826 1.00 81.69 125 THR A CA 1
ATOM 1041 C C . THR A 1 125 ? 3.985 7.258 -9.369 1.00 81.69 125 THR A C 1
ATOM 1043 O O . THR A 1 125 ? 2.830 7.580 -9.087 1.00 81.69 125 THR A O 1
ATOM 1046 N N . LYS A 1 126 ? 4.959 7.199 -8.454 1.00 79.19 126 LYS A N 1
ATOM 1047 C CA . LYS A 1 126 ? 4.746 7.493 -7.032 1.00 79.19 126 LYS A CA 1
ATOM 1048 C C . LYS A 1 126 ? 4.305 8.936 -6.798 1.00 79.19 126 LYS A C 1
ATOM 1050 O O . LYS A 1 126 ? 3.301 9.178 -6.138 1.00 79.19 126 LYS A O 1
ATOM 1055 N N . GLN A 1 127 ? 4.968 9.892 -7.441 1.00 81.81 127 GLN A N 1
ATOM 1056 C CA . GLN A 1 127 ? 4.590 11.299 -7.343 1.00 81.81 127 GLN A CA 1
ATOM 1057 C C . GLN A 1 127 ? 3.164 11.564 -7.858 1.00 81.81 127 GLN A C 1
ATOM 1059 O O . GLN A 1 127 ? 2.465 12.441 -7.348 1.00 81.81 127 GLN A O 1
ATOM 1064 N N . LEU A 1 128 ? 2.719 10.836 -8.884 1.00 85.00 128 LEU A N 1
ATOM 1065 C CA . LEU A 1 128 ? 1.397 11.029 -9.470 1.00 85.00 128 LEU A CA 1
ATOM 1066 C C . LEU A 1 128 ? 0.289 10.423 -8.599 1.00 85.00 128 LEU A C 1
ATOM 1068 O O . LEU A 1 128 ? -0.734 11.081 -8.414 1.00 85.00 128 LEU A O 1
ATOM 1072 N N . ILE A 1 129 ? 0.499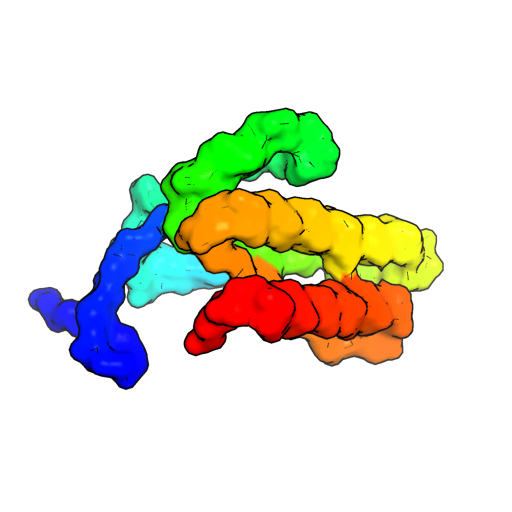 9.240 -8.005 1.00 83.19 129 ILE A N 1
ATOM 1073 C CA . ILE A 1 129 ? -0.467 8.675 -7.046 1.00 83.19 129 ILE A CA 1
ATOM 1074 C C . ILE A 1 129 ? -0.550 9.519 -5.768 1.00 83.19 129 ILE A C 1
ATOM 1076 O O . ILE A 1 129 ? -1.649 9.785 -5.294 1.00 83.19 129 ILE A O 1
ATOM 1080 N N . GLU A 1 130 ? 0.574 10.042 -5.270 1.00 81.25 130 GLU A N 1
ATOM 1081 C CA . GLU A 1 130 ? 0.602 10.972 -4.132 1.00 81.25 130 GLU A CA 1
ATOM 1082 C C . GLU A 1 130 ? -0.237 12.221 -4.396 1.00 81.25 130 GLU A C 1
ATOM 1084 O O . GLU A 1 130 ? -1.090 12.598 -3.591 1.00 81.25 130 GLU A O 1
ATOM 1089 N N . ARG A 1 131 ? -0.024 12.848 -5.558 1.00 85.56 131 ARG A N 1
ATOM 1090 C CA . ARG A 1 131 ? -0.795 14.021 -5.980 1.00 85.56 131 ARG A CA 1
ATOM 1091 C C . ARG A 1 131 ? -2.274 13.706 -6.114 1.00 85.56 131 ARG A C 1
ATOM 1093 O O . ARG A 1 131 ? -3.095 14.529 -5.727 1.00 85.56 131 ARG A O 1
ATOM 1100 N N . LEU A 1 132 ? -2.615 12.535 -6.640 1.00 83.94 132 LEU A N 1
ATOM 1101 C CA . LEU A 1 132 ? -4.004 12.140 -6.790 1.00 83.94 132 LEU A CA 1
ATOM 1102 C C . LEU A 1 132 ? -4.682 11.913 -5.436 1.00 83.94 132 LEU A C 1
ATOM 1104 O O . LEU A 1 132 ? -5.782 12.419 -5.232 1.00 83.94 132 LEU A O 1
ATOM 1108 N N . ILE A 1 133 ? -4.030 11.205 -4.510 1.00 81.69 133 ILE A N 1
ATOM 1109 C CA . ILE A 1 133 ? -4.532 11.010 -3.142 1.00 81.69 133 ILE A CA 1
ATOM 1110 C C . ILE A 1 133 ? -4.724 12.373 -2.470 1.00 81.69 133 ILE A C 1
ATOM 1112 O O . ILE A 1 133 ? -5.754 12.622 -1.848 1.00 81.69 133 ILE A O 1
ATOM 1116 N N . PHE A 1 134 ? -3.758 13.280 -2.631 1.00 83.06 134 PHE A N 1
ATOM 1117 C CA . PHE A 1 134 ? -3.831 14.629 -2.079 1.00 83.06 134 PHE A CA 1
ATOM 1118 C C . PHE A 1 134 ? -5.017 15.431 -2.637 1.00 83.06 134 PHE A C 1
ATOM 1120 O O . PHE A 1 134 ? -5.805 15.975 -1.865 1.00 83.06 134 PHE A O 1
ATOM 1127 N N . VAL A 1 135 ? -5.185 15.473 -3.964 1.00 83.88 135 VAL A N 1
ATOM 1128 C CA . VAL A 1 135 ? -6.309 16.173 -4.614 1.00 83.88 135 VAL A CA 1
ATOM 1129 C C . VAL A 1 135 ? -7.644 15.546 -4.223 1.00 83.88 135 VAL A C 1
ATOM 1131 O O . VAL A 1 135 ? -8.561 16.264 -3.845 1.00 83.88 135 VAL A O 1
ATOM 1134 N N . SER A 1 136 ? -7.737 14.218 -4.227 1.00 77.25 136 SER A N 1
ATOM 1135 C CA . SER A 1 136 ? -8.964 13.496 -3.874 1.00 77.25 136 SER A CA 1
ATOM 1136 C C . SER A 1 136 ? -9.400 13.780 -2.436 1.00 77.25 136 SER A C 1
ATOM 1138 O O . SER A 1 136 ? -10.590 13.933 -2.172 1.00 77.25 136 SER A O 1
ATOM 1140 N N . LYS A 1 137 ? -8.454 13.912 -1.498 1.00 75.31 137 LYS A N 1
ATOM 1141 C CA . LYS A 1 137 ? -8.757 14.330 -0.121 1.00 75.31 137 LYS A CA 1
ATOM 1142 C C . LYS A 1 137 ? -9.266 15.772 -0.046 1.00 75.31 137 LYS A C 1
ATOM 1144 O O . LYS A 1 137 ? -10.217 16.028 0.689 1.00 75.31 137 LYS A O 1
ATOM 1149 N N . LEU A 1 138 ? -8.675 16.696 -0.811 1.00 79.56 138 LEU A N 1
ATOM 1150 C CA . LEU A 1 138 ? -9.121 18.095 -0.874 1.00 79.56 138 LEU A CA 1
ATOM 1151 C C . LEU A 1 138 ? -10.526 18.233 -1.472 1.00 79.56 138 LEU A C 1
ATOM 1153 O O . LEU A 1 138 ? -11.354 18.957 -0.922 1.00 79.56 138 LEU A O 1
ATOM 1157 N N . GLU A 1 139 ? -10.798 17.541 -2.578 1.00 79.06 139 GLU A N 1
ATOM 1158 C CA . GLU A 1 139 ? -12.098 17.579 -3.253 1.00 79.06 139 GLU A CA 1
ATOM 1159 C C . GLU A 1 139 ? -13.203 16.951 -2.393 1.00 79.06 139 GLU A C 1
ATOM 1161 O O . GLU A 1 139 ? -14.298 17.508 -2.298 1.00 79.06 139 GLU A O 1
ATOM 1166 N N . ASN A 1 140 ? -12.901 15.846 -1.702 1.00 69.81 140 ASN A N 1
ATOM 1167 C CA . ASN A 1 140 ? -13.872 15.113 -0.885 1.00 69.81 140 ASN A CA 1
ATOM 1168 C C . ASN A 1 140 ? -13.932 15.558 0.591 1.00 69.81 140 ASN A C 1
ATOM 1170 O O . ASN A 1 140 ? -14.718 15.001 1.352 1.00 69.81 140 ASN A O 1
ATOM 1174 N N . LYS A 1 141 ? -13.144 16.564 1.007 1.00 59.22 141 LYS A N 1
ATOM 1175 C CA . LYS A 1 141 ? -13.070 17.082 2.394 1.00 59.22 141 LYS A CA 1
ATOM 1176 C C . LYS A 1 141 ? -12.807 16.004 3.461 1.00 59.22 141 LYS A C 1
ATOM 1178 O O . LYS A 1 141 ? -13.348 16.077 4.562 1.00 59.22 141 LYS A O 1
ATOM 1183 N N . ILE A 1 142 ? -11.989 15.006 3.142 1.00 56.34 142 ILE A N 1
ATOM 1184 C CA . ILE A 1 142 ? -11.612 13.950 4.091 1.00 56.34 142 ILE A CA 1
ATOM 1185 C C . ILE A 1 142 ? -10.448 14.480 4.944 1.00 56.34 142 ILE A C 1
ATOM 1187 O O . ILE A 1 142 ? -9.393 14.804 4.394 1.00 56.34 142 ILE A O 1
ATOM 1191 N N . GLU A 1 143 ? -10.653 14.618 6.261 1.00 43.41 143 GLU A N 1
ATOM 1192 C CA . GLU A 1 143 ? -9.639 15.123 7.206 1.00 43.41 143 GLU A CA 1
ATOM 1193 C C . GLU A 1 143 ? -8.425 14.176 7.324 1.00 43.41 143 GLU A C 1
ATOM 1195 O O . GLU A 1 143 ? -8.526 12.971 7.074 1.00 43.41 143 GLU A O 1
ATOM 1200 N N . ILE A 1 144 ? -7.257 14.763 7.628 1.00 40.09 144 ILE A N 1
ATOM 1201 C CA . ILE A 1 144 ? -5.947 14.095 7.759 1.00 40.09 144 ILE A CA 1
ATOM 1202 C C . ILE A 1 144 ? -5.772 13.561 9.175 1.00 40.09 144 ILE A C 1
ATOM 1204 O O . ILE A 1 144 ? -6.015 14.351 10.113 1.00 40.09 144 ILE A O 1
#

pLDDT: mean 74.22, std 9.66, range [40.09, 89.06]

Foldseek 3Di:
DDFDADPVRHGDDAWQEAEPPCPDDVSVVVVVCCPPPHPNHPVSYDDDPDDLVPDPCVLVVQVVTQEYEYEQPPPPPVCVPVPLVVLLCRLAVSLVSNVVSQVVVVRYDYHYDADDDDRCSNNVRRVVSVVVVVVSCVVVVPDD

Secondary structure (DSSP, 8-state):
-PPPB-TTSPBPPP--EEEETTTSHHHHHHHHHHHHHSS--GGG-------TTT-TTHHHHHTT-SEEEE------TTHHHHSHHHHHIIIIIHHHHHHHHHHHHSS--EEE-----S-HHHHHHHHHHHHHHHHHHHHHT---

Radius of gyration: 16.36 Å; chains: 1; bounding box: 34×33×51 Å